Protein AF-A0A6B3HDP3-F1 (afdb_monomer)

Structure (mmCIF, N/CA/C/O backbone):
data_AF-A0A6B3HDP3-F1
#
_entry.id   AF-A0A6B3HDP3-F1
#
loop_
_atom_site.group_PDB
_atom_site.id
_atom_site.type_symbol
_atom_site.label_atom_id
_atom_site.label_alt_id
_atom_site.label_comp_id
_atom_site.label_asym_id
_atom_site.label_entity_id
_atom_site.label_seq_id
_atom_site.pdbx_PDB_ins_code
_atom_site.Cartn_x
_atom_site.Cartn_y
_atom_site.Cartn_z
_atom_site.occupancy
_atom_site.B_iso_or_equiv
_atom_site.auth_seq_id
_atom_site.auth_comp_id
_atom_site.auth_asym_id
_atom_site.auth_atom_id
_atom_site.pdbx_PDB_model_num
ATOM 1 N N . MET A 1 1 ? -17.973 -1.542 -9.789 1.00 86.81 1 MET A N 1
ATOM 2 C CA . MET A 1 1 ? -17.395 -1.705 -8.438 1.00 86.81 1 MET A CA 1
ATOM 3 C C . MET A 1 1 ? -18.454 -1.954 -7.369 1.00 86.81 1 MET A C 1
ATOM 5 O O . MET A 1 1 ? -18.423 -3.033 -6.809 1.00 86.81 1 MET A O 1
ATOM 9 N N . LEU A 1 2 ? -19.443 -1.074 -7.150 1.00 95.88 2 LEU A N 1
ATOM 10 C CA . LEU A 1 2 ? -20.479 -1.261 -6.106 1.00 95.88 2 LEU A CA 1
ATOM 11 C C . LEU A 1 2 ? -21.196 -2.626 -6.131 1.00 95.88 2 LEU A C 1
ATOM 13 O O . LEU A 1 2 ? -21.362 -3.252 -5.091 1.00 95.88 2 LEU A O 1
ATOM 17 N N . ARG A 1 3 ? -21.565 -3.128 -7.320 1.00 96.94 3 ARG A N 1
ATOM 18 C CA . ARG A 1 3 ? -22.188 -4.460 -7.464 1.00 96.94 3 ARG A CA 1
ATOM 19 C C . ARG A 1 3 ? -21.300 -5.614 -6.982 1.00 96.94 3 ARG A C 1
ATOM 21 O O . ARG A 1 3 ? -21.830 -6.628 -6.558 1.00 96.94 3 ARG A O 1
ATOM 28 N N . ARG A 1 4 ? -19.972 -5.474 -7.064 1.00 96.12 4 ARG A N 1
ATOM 29 C CA . ARG A 1 4 ? -19.016 -6.521 -6.670 1.00 96.12 4 ARG A CA 1
ATOM 30 C C . ARG A 1 4 ? -18.979 -6.701 -5.155 1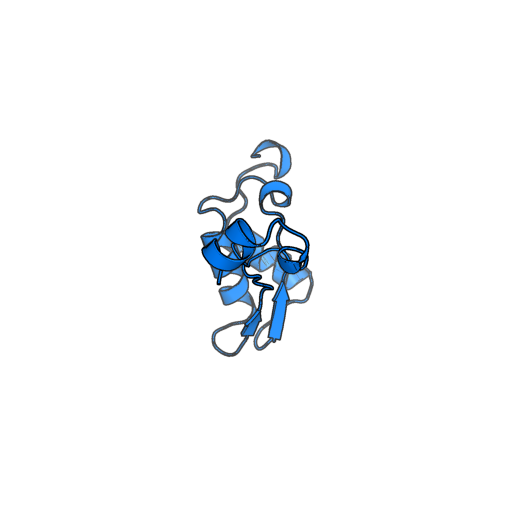.00 96.12 4 ARG A C 1
ATOM 32 O O . ARG A 1 4 ? -18.908 -7.827 -4.690 1.00 96.12 4 ARG A O 1
ATOM 39 N N . SER A 1 5 ? -19.014 -5.596 -4.420 1.00 97.00 5 SER A N 1
ATOM 40 C CA . SER A 1 5 ? -18.917 -5.565 -2.959 1.00 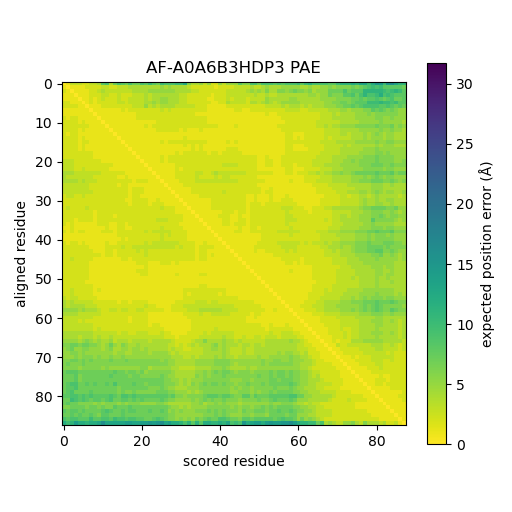97.00 5 SER A CA 1
ATOM 41 C C . SER A 1 5 ? -20.275 -5.506 -2.252 1.00 97.00 5 SER A C 1
ATOM 43 O O . SER A 1 5 ? -20.319 -5.432 -1.030 1.00 97.00 5 SER A O 1
ATOM 45 N N . GLY A 1 6 ? -21.389 -5.511 -2.996 1.00 97.19 6 GLY A N 1
ATOM 46 C CA . GLY A 1 6 ? -22.730 -5.374 -2.414 1.00 97.19 6 GLY A CA 1
ATOM 47 C C . GLY A 1 6 ? -22.982 -4.011 -1.753 1.00 97.19 6 GLY A C 1
ATOM 48 O O . GLY A 1 6 ? -23.841 -3.903 -0.887 1.00 97.19 6 GLY A O 1
ATOM 49 N N . GLY A 1 7 ? -22.229 -2.979 -2.147 1.00 97.81 7 GLY A N 1
ATOM 50 C CA . GLY A 1 7 ? -22.219 -1.662 -1.509 1.00 97.81 7 GLY A CA 1
ATOM 51 C C . GLY A 1 7 ? -20.802 -1.094 -1.370 1.00 97.81 7 GLY A C 1
ATOM 52 O O . GLY A 1 7 ? -19.851 -1.682 -1.896 1.00 97.81 7 GLY A O 1
ATOM 53 N N . PRO A 1 8 ? -20.637 0.072 -0.727 1.00 98.12 8 PRO A N 1
ATOM 54 C CA . PRO A 1 8 ? -19.324 0.618 -0.400 1.00 98.12 8 PRO A CA 1
ATOM 55 C C . PRO A 1 8 ? -18.572 -0.253 0.612 1.00 98.12 8 PRO A C 1
ATOM 57 O O . PRO A 1 8 ? -19.169 -0.781 1.546 1.00 98.12 8 PRO A O 1
ATOM 60 N N . VAL A 1 9 ? -17.259 -0.369 0.436 1.00 98.69 9 VAL A N 1
ATOM 61 C CA . VAL A 1 9 ? -16.348 -1.032 1.374 1.00 98.69 9 VAL A CA 1
ATOM 62 C C . VAL A 1 9 ? -15.632 0.059 2.167 1.00 98.69 9 VAL A C 1
ATOM 64 O O . VAL A 1 9 ? -14.760 0.736 1.630 1.00 98.69 9 VAL A O 1
ATOM 67 N N . THR A 1 10 ? -16.077 0.298 3.398 1.00 98.62 10 THR A N 1
ATOM 68 C CA . THR A 1 10 ? -15.580 1.373 4.271 1.00 98.62 10 THR A CA 1
ATOM 69 C C . THR A 1 10 ? -14.309 0.967 5.014 1.00 98.62 10 THR A C 1
ATOM 71 O O . THR A 1 10 ? -13.995 -0.218 5.090 1.00 98.62 10 THR A O 1
ATOM 74 N N . ARG A 1 11 ? -13.610 1.950 5.598 1.00 98.62 11 ARG A N 1
ATOM 75 C CA . ARG A 1 11 ? -12.435 1.750 6.461 1.00 98.62 11 ARG A CA 1
ATOM 76 C C . ARG A 1 11 ? -12.679 0.681 7.532 1.00 98.62 11 ARG A C 1
ATOM 78 O O . ARG A 1 11 ? -11.992 -0.332 7.524 1.00 98.62 11 ARG A O 1
ATOM 85 N N . ASP A 1 12 ? -13.716 0.863 8.352 1.00 98.56 12 ASP A N 1
ATOM 86 C CA . ASP A 1 12 ? -14.057 -0.054 9.451 1.00 98.56 12 ASP A CA 1
ATOM 87 C C . ASP A 1 12 ? -14.329 -1.474 8.952 1.00 98.56 12 ASP A C 1
ATOM 89 O O . ASP A 1 12 ? -13.823 -2.438 9.509 1.00 98.56 12 ASP A O 1
ATOM 93 N N . ARG A 1 13 ? -15.046 -1.612 7.826 1.00 98.44 13 ARG A N 1
ATOM 94 C CA . ARG A 1 13 ? -15.300 -2.924 7.226 1.00 98.44 13 ARG A CA 1
ATOM 95 C C . ARG A 1 13 ? -14.003 -3.613 6.795 1.00 98.44 13 ARG A C 1
ATOM 97 O O . ARG A 1 13 ? -13.879 -4.819 6.958 1.00 98.44 13 ARG A O 1
ATOM 104 N N . ILE A 1 14 ? -13.064 -2.868 6.208 1.00 98.69 14 ILE A N 1
ATOM 105 C CA . ILE A 1 14 ? -11.762 -3.421 5.809 1.00 98.69 14 ILE A CA 1
ATOM 106 C C . ILE A 1 14 ? -10.977 -3.843 7.052 1.00 98.69 14 ILE A C 1
ATOM 108 O O . ILE A 1 14 ? -10.396 -4.923 7.043 1.00 98.69 14 ILE A O 1
ATOM 112 N N . ALA A 1 15 ? -10.974 -3.027 8.109 1.00 98.75 15 ALA A N 1
ATOM 113 C CA . ALA A 1 15 ? -10.298 -3.349 9.362 1.00 98.75 15 ALA A CA 1
ATOM 114 C C . ALA A 1 15 ? -10.880 -4.619 10.010 1.00 98.75 15 ALA A C 1
ATOM 116 O O . ALA A 1 15 ? -10.122 -5.518 10.370 1.00 98.75 15 ALA A O 1
ATOM 117 N N . ASP A 1 16 ? -12.209 -4.744 10.060 1.00 98.69 16 ASP A N 1
ATOM 118 C CA . ASP A 1 16 ? -12.903 -5.938 10.556 1.00 98.69 16 ASP A CA 1
ATOM 119 C C . ASP A 1 16 ? -12.560 -7.184 9.724 1.00 98.69 16 ASP A C 1
ATOM 121 O O . ASP A 1 16 ? -12.223 -8.233 10.279 1.00 98.69 16 ASP A O 1
ATOM 125 N N . ASP A 1 17 ? -12.603 -7.073 8.390 1.00 98.62 17 ASP A N 1
ATOM 126 C CA . ASP A 1 17 ? -12.274 -8.171 7.475 1.00 98.62 17 ASP A CA 1
ATOM 127 C C . ASP A 1 17 ? -10.799 -8.611 7.643 1.00 98.62 17 ASP A C 1
ATOM 129 O O . ASP A 1 17 ? -10.499 -9.806 7.620 1.00 98.62 17 ASP A O 1
ATOM 133 N N . LEU A 1 18 ? -9.869 -7.670 7.850 1.00 98.69 18 LEU A N 1
ATOM 134 C CA . LEU A 1 18 ? -8.446 -7.947 8.099 1.00 98.69 18 LEU A CA 1
ATOM 135 C C . LEU A 1 18 ? -8.209 -8.606 9.464 1.00 98.69 18 LEU A C 1
ATOM 137 O O . LEU A 1 18 ? -7.463 -9.585 9.546 1.00 98.69 18 LEU A O 1
ATOM 141 N N . ALA A 1 19 ? -8.867 -8.118 10.515 1.00 98.50 19 ALA A N 1
ATOM 142 C CA . ALA A 1 19 ? -8.802 -8.715 11.845 1.00 98.50 19 ALA A CA 1
ATOM 143 C C . ALA A 1 19 ? -9.370 -10.143 11.845 1.00 98.50 19 ALA A C 1
ATOM 145 O O . ALA A 1 19 ? -8.784 -11.055 12.429 1.00 98.50 19 ALA A O 1
ATOM 146 N N . ALA A 1 20 ? -10.463 -10.378 11.111 1.00 98.62 20 ALA A N 1
ATOM 147 C CA . ALA A 1 20 ? -11.042 -11.708 10.929 1.00 98.62 20 ALA A CA 1
ATOM 148 C C . ALA A 1 20 ? -10.115 -12.676 10.168 1.00 98.62 20 ALA A C 1
ATOM 150 O O . ALA A 1 20 ? -10.194 -13.888 10.376 1.00 98.62 20 ALA A O 1
ATOM 151 N N . LEU A 1 21 ? -9.224 -12.163 9.312 1.00 98.25 21 LEU A N 1
ATOM 152 C CA . LEU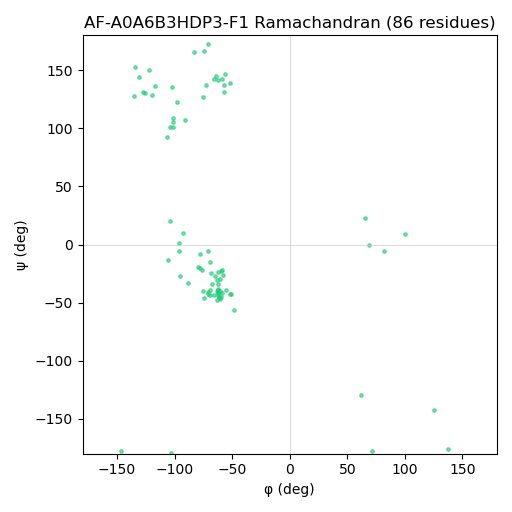 A 1 21 ? -8.173 -12.945 8.647 1.00 98.25 21 LEU A CA 1
ATOM 153 C C . LEU A 1 21 ? -6.968 -13.244 9.556 1.00 98.25 21 LEU A C 1
ATOM 155 O O . LEU A 1 21 ? -6.114 -14.044 9.171 1.00 98.25 21 LEU A O 1
ATOM 159 N N . GLY A 1 22 ? -6.913 -12.650 10.750 1.00 98.44 22 GLY A N 1
ATOM 160 C CA . GLY A 1 22 ? -5.881 -12.891 11.756 1.00 98.44 22 GLY A CA 1
ATOM 161 C C . GLY A 1 22 ? -4.773 -11.843 11.811 1.00 98.44 22 GLY A C 1
ATOM 162 O O . GLY A 1 22 ? -3.794 -12.079 12.511 1.00 98.44 22 GLY A O 1
ATOM 163 N N . LEU A 1 23 ? -4.909 -10.715 11.102 1.00 98.56 23 LEU A N 1
ATOM 164 C CA . LEU A 1 23 ? -4.022 -9.566 11.293 1.00 98.56 23 LEU A CA 1
ATOM 165 C C . LEU A 1 23 ? -4.365 -8.885 12.624 1.00 98.56 23 LEU A C 1
ATOM 167 O O . LEU A 1 23 ? -5.543 -8.705 12.938 1.00 98.56 23 LEU A O 1
ATOM 171 N N . GLY A 1 24 ? -3.362 -8.497 13.400 1.00 98.38 24 GLY A N 1
ATOM 172 C CA . GLY A 1 24 ? -3.572 -7.898 14.711 1.00 98.38 24 GLY A CA 1
ATOM 173 C C . GLY A 1 24 ? -2.530 -6.852 15.098 1.00 98.38 24 GLY A C 1
ATOM 174 O O . GLY A 1 24 ? -1.635 -6.532 14.311 1.00 98.38 24 GLY A O 1
ATOM 175 N N . PRO A 1 25 ? -2.656 -6.307 16.321 1.00 98.62 25 PRO A N 1
ATOM 176 C CA . PRO A 1 25 ? -1.727 -5.317 16.844 1.00 98.62 25 PRO A CA 1
ATOM 177 C C . PRO A 1 25 ? -0.283 -5.821 16.827 1.00 98.62 25 PRO A C 1
ATOM 179 O O . PRO A 1 25 ? -0.037 -7.005 17.047 1.00 98.62 25 PRO A O 1
ATOM 182 N N . ASP A 1 26 ? 0.658 -4.904 16.607 1.00 98.56 26 ASP A N 1
ATOM 183 C CA . ASP A 1 26 ? 2.109 -5.144 16.592 1.00 98.56 26 ASP A CA 1
ATOM 184 C C . ASP A 1 26 ? 2.628 -5.989 15.411 1.00 98.56 26 ASP A C 1
ATOM 186 O O . ASP A 1 26 ? 3.841 -6.187 15.280 1.00 98.56 26 ASP A O 1
ATOM 190 N N . ASP A 1 27 ? 1.753 -6.443 14.508 1.00 98.69 27 ASP A N 1
ATOM 191 C CA . ASP A 1 27 ? 2.165 -7.225 13.346 1.00 98.69 27 ASP A CA 1
ATOM 192 C C . ASP A 1 27 ? 3.091 -6.438 12.410 1.00 98.69 27 ASP A C 1
ATOM 194 O O . ASP A 1 27 ? 2.905 -5.255 12.110 1.00 98.69 27 ASP A O 1
ATOM 198 N N . THR A 1 28 ? 4.083 -7.148 11.873 1.00 98.69 28 THR A N 1
ATOM 199 C CA . THR A 1 28 ? 4.887 -6.695 10.736 1.00 98.69 28 THR A CA 1
ATOM 200 C C . THR A 1 28 ? 4.387 -7.397 9.480 1.00 98.69 28 THR A C 1
ATOM 202 O O . THR A 1 28 ? 4.654 -8.581 9.274 1.00 98.69 28 THR A O 1
ATOM 205 N N . VAL A 1 29 ? 3.660 -6.674 8.628 1.00 98.44 29 VAL A N 1
ATOM 206 C CA . VAL A 1 29 ? 2.967 -7.238 7.465 1.00 98.44 29 VAL A CA 1
ATOM 207 C C . VAL A 1 29 ? 3.465 -6.636 6.158 1.00 98.44 29 VAL A C 1
ATOM 209 O O . VAL A 1 29 ? 3.493 -5.423 5.957 1.00 98.44 29 VAL A O 1
ATOM 212 N N . MET A 1 30 ? 3.818 -7.517 5.224 1.00 98.69 30 MET A N 1
ATOM 213 C CA . MET A 1 30 ? 4.022 -7.161 3.827 1.00 98.69 30 MET A CA 1
ATOM 214 C C . MET A 1 30 ? 2.762 -7.487 3.033 1.00 98.69 30 MET A C 1
ATOM 216 O O . MET A 1 30 ? 2.333 -8.641 3.015 1.00 98.69 30 MET A O 1
ATOM 220 N N . PHE A 1 31 ? 2.179 -6.502 2.355 1.00 98.25 31 PHE A N 1
ATOM 221 C CA . PHE A 1 31 ? 0.911 -6.685 1.652 1.00 98.25 31 PHE A CA 1
ATOM 222 C C . PHE A 1 31 ? 1.016 -6.371 0.157 1.00 98.25 31 PHE A C 1
ATOM 224 O O . PHE A 1 31 ? 1.808 -5.540 -0.286 1.00 98.25 31 PHE A O 1
ATOM 231 N N . HIS A 1 32 ? 0.188 -7.059 -0.629 1.00 9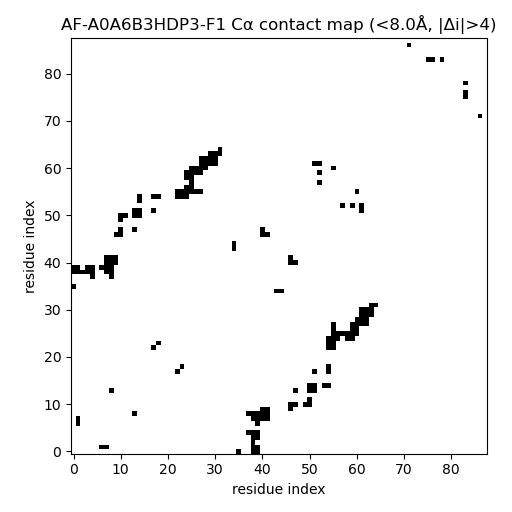7.94 32 HIS A N 1
ATOM 232 C CA . HIS A 1 32 ? 0.035 -6.846 -2.065 1.00 97.94 32 HIS A CA 1
ATOM 233 C C . HIS A 1 32 ? -1.444 -6.649 -2.368 1.00 97.94 32 HIS A C 1
ATOM 235 O O . HIS A 1 32 ? -2.279 -7.456 -1.957 1.00 97.94 32 HIS A O 1
ATOM 241 N N . THR A 1 33 ? -1.772 -5.601 -3.120 1.00 97.19 33 THR A N 1
ATOM 242 C CA . THR A 1 33 ? -3.168 -5.190 -3.284 1.00 97.19 33 THR A CA 1
ATOM 243 C C . THR A 1 33 ? -3.561 -5.106 -4.744 1.00 97.19 33 THR A C 1
ATOM 245 O O . THR A 1 33 ? -2.942 -4.415 -5.548 1.00 97.19 33 THR A O 1
ATOM 248 N N . ARG A 1 34 ? -4.694 -5.730 -5.069 1.00 97.94 34 ARG A N 1
ATOM 249 C CA . ARG A 1 34 ? -5.468 -5.425 -6.273 1.00 97.94 34 ARG A CA 1
ATOM 250 C C . ARG A 1 34 ? -6.724 -4.666 -5.856 1.00 97.94 34 ARG A C 1
ATOM 252 O O . ARG A 1 34 ? -7.744 -5.285 -5.572 1.00 97.94 34 ARG A O 1
ATOM 259 N N . LEU A 1 35 ? -6.672 -3.331 -5.847 1.00 97.00 35 LEU A N 1
ATOM 260 C CA . LEU A 1 35 ? -7.747 -2.481 -5.300 1.00 97.00 35 LEU A CA 1
ATOM 261 C C . LEU A 1 35 ? -9.120 -2.770 -5.936 1.00 97.00 35 LEU A C 1
ATOM 263 O O . LEU A 1 35 ? -10.136 -2.864 -5.254 1.00 97.00 35 LEU A O 1
ATOM 267 N N . SER A 1 36 ? -9.142 -3.022 -7.246 1.00 96.94 36 SER A N 1
ATOM 268 C CA . SER A 1 36 ? -10.359 -3.386 -7.984 1.00 96.94 36 SER A CA 1
ATOM 269 C C . SER A 1 36 ? -11.007 -4.701 -7.532 1.00 96.94 36 SER A C 1
ATOM 271 O O . SER A 1 36 ? -12.204 -4.899 -7.747 1.00 96.94 36 SER A O 1
ATOM 273 N N . ALA A 1 37 ? -10.243 -5.607 -6.915 1.00 97.94 37 ALA A N 1
ATOM 274 C CA . ALA A 1 37 ? -10.758 -6.868 -6.397 1.00 97.94 37 ALA A CA 1
ATOM 275 C C . ALA A 1 37 ? -11.504 -6.699 -5.063 1.00 97.94 37 ALA A C 1
ATOM 277 O O . ALA A 1 37 ? -12.341 -7.546 -4.755 1.00 97.94 37 ALA A O 1
ATOM 278 N N . ILE A 1 38 ? -11.273 -5.608 -4.330 1.00 97.56 38 ILE A N 1
ATOM 279 C CA . ILE A 1 38 ? -11.971 -5.296 -3.074 1.00 97.56 38 ILE A CA 1
ATOM 280 C C . ILE A 1 38 ? -13.399 -4.806 -3.367 1.00 97.56 38 ILE A C 1
ATOM 282 O O . ILE A 1 38 ? -14.354 -5.226 -2.725 1.00 97.56 38 ILE A O 1
ATOM 286 N N . GLY A 1 39 ? -13.578 -3.987 -4.408 1.00 98.12 39 GLY A N 1
ATOM 287 C CA . GLY A 1 39 ? -14.878 -3.439 -4.798 1.00 98.12 39 GLY A CA 1
ATOM 288 C C . GLY A 1 39 ? -14.843 -1.920 -4.884 1.00 98.12 39 GLY A C 1
ATOM 289 O O . GLY A 1 39 ? -13.878 -1.352 -5.391 1.00 98.12 39 GLY A O 1
ATOM 290 N N . TYR A 1 40 ? -15.921 -1.252 -4.467 1.00 98.31 40 TYR A N 1
ATOM 291 C CA . TYR A 1 40 ? -15.925 0.211 -4.375 1.00 98.31 40 TYR A CA 1
ATOM 292 C C . TYR A 1 40 ? -15.469 0.643 -2.983 1.00 98.31 40 TYR A C 1
ATOM 294 O O . TYR A 1 40 ? -16.238 0.509 -2.036 1.00 98.31 40 TYR A O 1
ATOM 302 N N . VAL A 1 41 ? -14.249 1.168 -2.882 1.00 98.56 41 VAL A N 1
ATOM 303 C CA . VAL A 1 41 ? -13.682 1.714 -1.642 1.00 98.56 41 VAL A CA 1
ATOM 304 C C . VAL A 1 41 ? -13.782 3.243 -1.704 1.00 98.56 41 VAL A C 1
ATOM 306 O O . VAL A 1 41 ? -13.082 3.849 -2.523 1.00 98.56 41 VAL A O 1
ATOM 309 N N . PRO A 1 42 ? -14.656 3.896 -0.914 1.00 98.19 42 PRO A N 1
ATOM 310 C CA . PRO A 1 42 ? -14.610 5.349 -0.751 1.00 98.19 42 PRO A CA 1
ATOM 311 C C . PRO A 1 42 ? -13.219 5.745 -0.245 1.00 98.19 42 PRO A C 1
ATOM 313 O O . PRO A 1 42 ? -12.739 5.099 0.671 1.00 98.19 42 PRO A O 1
ATOM 316 N N . GLY A 1 43 ? -12.562 6.737 -0.853 1.00 97.12 43 GLY A N 1
ATOM 317 C CA . GLY A 1 43 ? -11.175 7.110 -0.509 1.00 97.12 43 GLY A CA 1
ATOM 318 C C . GLY A 1 43 ? -10.084 6.242 -1.160 1.00 97.12 43 GLY A C 1
ATOM 319 O O . GLY A 1 43 ? -8.904 6.572 -1.098 1.00 97.12 43 GLY A O 1
ATOM 320 N N . GLY A 1 44 ? -10.454 5.170 -1.870 1.00 97.94 44 GLY A N 1
ATOM 321 C CA . GLY A 1 44 ? -9.519 4.384 -2.675 1.00 97.94 44 GLY A CA 1
ATOM 322 C C . GLY A 1 44 ? -8.405 3.737 -1.849 1.00 97.94 44 GLY A C 1
ATOM 323 O O . GLY A 1 44 ? -8.673 3.027 -0.885 1.00 97.94 44 GLY A O 1
ATOM 324 N N . SER A 1 45 ? -7.151 3.928 -2.266 1.00 97.75 45 SER A N 1
ATOM 325 C CA . SER A 1 45 ? -5.986 3.322 -1.610 1.00 97.75 45 SER A CA 1
ATOM 326 C C . SER A 1 45 ? -5.725 3.864 -0.208 1.00 97.75 45 SER A C 1
ATOM 328 O O . SER A 1 45 ? -5.289 3.100 0.643 1.00 97.75 45 SER A O 1
ATOM 330 N N . GLU A 1 46 ? -6.006 5.145 0.040 1.00 98.50 46 GLU A N 1
ATOM 331 C CA . GLU A 1 46 ? -5.789 5.785 1.344 1.00 98.50 46 GLU A CA 1
ATOM 332 C C . GLU A 1 46 ? -6.600 5.078 2.433 1.00 98.50 46 GLU A C 1
ATOM 334 O O . GLU A 1 46 ? -6.052 4.643 3.435 1.00 98.50 46 GLU A O 1
ATOM 339 N N . THR A 1 47 ? -7.870 4.783 2.154 1.00 98.62 47 THR A N 1
ATOM 340 C CA . THR A 1 47 ? -8.740 4.032 3.068 1.00 98.62 47 THR A CA 1
ATOM 341 C C . THR A 1 47 ? -8.273 2.601 3.339 1.00 98.62 47 THR A C 1
ATOM 343 O O . THR A 1 47 ? -8.503 2.085 4.429 1.00 98.62 47 THR A O 1
ATOM 346 N N . VAL A 1 48 ? -7.604 1.949 2.383 1.00 98.50 48 VAL A N 1
ATOM 347 C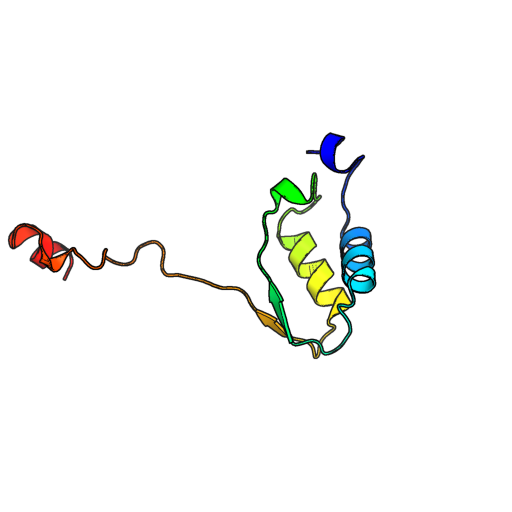 CA . VAL A 1 48 ? -7.007 0.621 2.616 1.00 98.50 48 VAL A CA 1
ATOM 348 C C . VAL A 1 48 ? -5.795 0.732 3.542 1.00 98.50 48 VAL A C 1
ATOM 350 O O . VAL A 1 48 ? -5.640 -0.093 4.438 1.00 98.50 48 VAL A O 1
ATOM 353 N N . ILE A 1 49 ? -4.949 1.744 3.332 1.00 98.50 49 ILE A N 1
ATOM 354 C CA . ILE A 1 49 ? -3.772 2.003 4.171 1.00 98.50 49 ILE A CA 1
ATOM 355 C C . ILE A 1 49 ? -4.213 2.337 5.597 1.00 98.50 49 ILE A C 1
ATOM 357 O O . ILE A 1 49 ? -3.718 1.731 6.542 1.00 98.50 49 ILE A O 1
ATOM 361 N N . ASP A 1 50 ? -5.189 3.227 5.746 1.00 98.62 50 ASP A N 1
ATOM 362 C CA . ASP A 1 50 ? -5.729 3.635 7.040 1.00 98.62 50 ASP A CA 1
ATOM 363 C C . ASP A 1 50 ? -6.337 2.466 7.822 1.00 98.62 50 ASP A C 1
ATOM 365 O O . ASP A 1 50 ? -6.148 2.382 9.032 1.00 98.62 50 ASP A O 1
ATOM 369 N N . ALA A 1 51 ? -7.042 1.556 7.143 1.00 98.69 51 ALA A N 1
ATOM 370 C CA . ALA A 1 51 ? -7.603 0.360 7.768 1.00 98.69 51 ALA A CA 1
ATOM 371 C C . ALA A 1 51 ? -6.515 -0.638 8.199 1.00 98.69 51 ALA A C 1
ATOM 373 O O . ALA A 1 51 ? -6.616 -1.232 9.266 1.00 98.69 51 ALA A O 1
ATOM 374 N N . LEU A 1 52 ? -5.453 -0.813 7.402 1.00 98.75 52 LEU A N 1
ATOM 375 C CA . LEU A 1 52 ? -4.296 -1.626 7.796 1.00 98.75 52 LEU A CA 1
ATOM 376 C C . LEU A 1 52 ? -3.598 -1.037 9.030 1.00 98.75 52 LEU A C 1
ATOM 378 O O . LEU A 1 52 ? -3.266 -1.785 9.946 1.00 98.75 52 LEU A O 1
ATOM 382 N N . LEU A 1 53 ? -3.410 0.288 9.065 1.00 98.62 53 LEU A N 1
ATOM 383 C CA . LEU A 1 53 ? -2.827 1.003 10.205 1.00 98.62 53 LEU A CA 1
ATOM 384 C C . LEU A 1 53 ? -3.676 0.867 11.475 1.00 98.62 53 LEU A C 1
ATOM 386 O O . LEU A 1 53 ? -3.109 0.710 12.554 1.00 98.62 53 LEU A O 1
ATOM 390 N N . ASP A 1 54 ? -5.008 0.879 11.361 1.00 98.56 54 ASP A N 1
ATOM 391 C CA . ASP A 1 54 ? -5.895 0.662 12.512 1.00 98.56 54 ASP A CA 1
ATOM 392 C C . ASP A 1 54 ? -5.713 -0.721 13.134 1.00 98.56 54 ASP A C 1
ATOM 394 O O . ASP A 1 54 ? -5.716 -0.849 14.357 1.00 98.56 54 ASP A O 1
ATOM 398 N N . VAL A 1 55 ? -5.554 -1.752 12.300 1.00 98.69 55 VAL A N 1
ATOM 399 C CA . VAL A 1 55 ? -5.449 -3.141 12.765 1.00 98.69 55 VAL A CA 1
ATOM 400 C C . VAL A 1 55 ? -4.089 -3.413 13.402 1.00 98.69 55 VAL A C 1
ATOM 402 O O . VAL A 1 55 ? -4.036 -3.994 14.485 1.00 98.69 55 VAL A O 1
ATOM 405 N N . VAL A 1 56 ? -2.992 -2.986 12.762 1.00 98.69 56 VAL A N 1
ATOM 406 C CA . VAL A 1 56 ? -1.634 -3.242 13.284 1.00 98.69 56 VAL A CA 1
ATOM 407 C C . VAL A 1 56 ? -1.229 -2.282 14.404 1.00 98.69 56 VAL A C 1
ATOM 409 O O . VAL A 1 56 ? -0.329 -2.580 15.189 1.00 98.69 56 VAL A O 1
ATOM 412 N N . GLY A 1 57 ? -1.902 -1.135 14.510 1.00 98.44 57 GLY A N 1
ATOM 413 C CA . GLY A 1 57 ? -1.646 -0.138 15.539 1.00 98.44 57 GLY A CA 1
ATOM 414 C C . GLY A 1 57 ? -0.324 0.627 15.358 1.00 98.44 57 GLY A C 1
ATOM 415 O O . GLY A 1 57 ? 0.410 0.432 14.389 1.00 98.44 57 GLY A O 1
ATOM 416 N N . PRO A 1 58 ? 0.004 1.529 16.302 1.00 98.06 58 PRO A N 1
ATOM 417 C CA . PRO A 1 58 ? 1.130 2.467 16.184 1.00 98.06 58 PRO A CA 1
ATOM 418 C C . PRO A 1 58 ? 2.518 1.811 16.251 1.00 98.06 58 PRO A C 1
ATOM 420 O O . PRO A 1 58 ? 3.521 2.448 15.941 1.00 98.06 58 PRO A O 1
ATOM 423 N N . THR A 1 59 ? 2.575 0.568 16.711 1.00 98.31 59 THR A N 1
ATOM 424 C CA . THR A 1 59 ? 3.782 -0.235 16.937 1.00 98.31 59 THR A CA 1
ATOM 425 C C . THR A 1 59 ? 3.970 -1.321 15.879 1.00 98.31 59 THR A C 1
ATOM 427 O O . THR A 1 59 ? 5.066 -1.869 15.766 1.00 98.31 59 THR A O 1
ATOM 430 N N . GLY A 1 60 ? 2.937 -1.603 15.078 1.00 98.38 60 GLY A N 1
ATOM 431 C CA . GLY A 1 60 ? 3.025 -2.482 13.919 1.00 98.38 60 GLY A CA 1
ATOM 432 C C . GLY A 1 60 ? 3.811 -1.862 12.762 1.00 98.38 60 GLY A C 1
ATOM 433 O O . GLY A 1 60 ? 4.201 -0.693 12.777 1.00 98.38 60 GLY A O 1
ATOM 434 N N . THR A 1 61 ? 4.070 -2.658 11.727 1.00 98.56 61 THR A N 1
ATOM 435 C CA . THR A 1 61 ? 4.837 -2.233 10.548 1.00 98.56 61 THR A CA 1
ATOM 436 C C . THR A 1 61 ? 4.156 -2.692 9.267 1.00 98.56 61 THR A C 1
ATOM 438 O O . THR A 1 61 ? 3.884 -3.877 9.086 1.00 98.56 61 THR A O 1
ATOM 441 N N . LEU A 1 62 ? 3.937 -1.760 8.337 1.00 98.62 62 LEU A N 1
ATOM 442 C CA . LEU A 1 62 ? 3.439 -2.054 6.994 1.00 98.62 62 LEU A CA 1
ATOM 443 C C . LEU A 1 62 ? 4.584 -2.016 5.978 1.00 98.62 62 LEU A C 1
ATOM 445 O O . LEU A 1 62 ? 5.394 -1.089 5.972 1.00 98.62 62 LEU A O 1
ATOM 449 N N . MET A 1 63 ? 4.624 -2.995 5.080 1.00 98.62 63 MET A N 1
ATOM 450 C CA . MET A 1 63 ? 5.609 -3.085 4.003 1.00 98.62 63 MET A CA 1
ATOM 451 C C . MET A 1 63 ? 4.934 -3.351 2.659 1.00 98.62 63 MET A C 1
ATOM 453 O O . MET A 1 63 ? 3.970 -4.111 2.557 1.00 98.62 63 MET A O 1
ATOM 457 N N . VAL A 1 64 ? 5.491 -2.765 1.603 1.00 98.31 64 VAL A N 1
ATOM 458 C CA . VAL A 1 64 ? 5.100 -3.008 0.210 1.00 98.31 64 VAL A CA 1
ATOM 459 C C . VAL A 1 64 ? 6.347 -3.191 -0.645 1.00 98.31 64 VAL A C 1
ATOM 461 O O . VAL A 1 64 ? 7.404 -2.638 -0.341 1.00 98.31 64 VAL A O 1
ATOM 464 N N . THR A 1 65 ? 6.239 -3.944 -1.740 1.00 98.06 65 THR A N 1
ATOM 465 C CA . THR A 1 65 ? 7.270 -3.903 -2.781 1.00 98.06 65 THR A CA 1
ATOM 466 C C . THR A 1 65 ? 7.141 -2.619 -3.590 1.00 98.06 65 THR A C 1
ATOM 468 O O . THR A 1 65 ? 6.093 -2.378 -4.191 1.00 98.06 65 THR A O 1
ATOM 471 N N . CYS A 1 66 ? 8.234 -1.873 -3.709 1.00 96.81 66 CYS A N 1
ATOM 472 C CA . CYS A 1 66 ? 8.388 -0.838 -4.723 1.00 96.81 66 CYS A CA 1
ATOM 473 C C . CYS A 1 66 ? 9.546 -1.216 -5.646 1.00 96.81 66 CYS A C 1
ATOM 475 O O . CYS A 1 66 ? 10.597 -1.660 -5.187 1.00 96.81 66 CYS A O 1
ATOM 477 N N . GLY A 1 67 ? 9.341 -1.046 -6.948 1.00 95.31 67 GLY A N 1
ATOM 478 C CA . GLY A 1 67 ? 10.412 -1.082 -7.937 1.00 95.31 67 GLY A CA 1
ATOM 479 C C . GLY A 1 67 ? 10.781 0.328 -8.385 1.00 95.31 67 GLY A C 1
ATOM 480 O O . GLY A 1 67 ? 10.175 1.312 -7.959 1.00 95.31 67 GLY A O 1
ATOM 481 N N . TRP A 1 68 ? 11.736 0.415 -9.304 1.00 97.25 68 TRP A N 1
ATOM 482 C CA . TRP A 1 68 ? 12.002 1.638 -10.050 1.00 97.25 68 TRP A CA 1
ATOM 483 C C . TRP A 1 68 ? 11.430 1.479 -11.459 1.00 97.25 68 TRP A C 1
ATOM 485 O O . TRP A 1 68 ? 12.005 0.782 -12.289 1.00 97.25 68 TRP A O 1
ATOM 495 N N . ASN A 1 69 ? 10.257 2.076 -11.695 1.00 96.69 69 ASN A N 1
ATOM 496 C CA . ASN A 1 69 ? 9.505 1.902 -12.943 1.00 96.69 69 ASN A CA 1
ATOM 497 C C . ASN A 1 69 ? 10.266 2.409 -14.176 1.00 96.69 69 ASN A C 1
ATOM 499 O O . ASN A 1 69 ? 10.160 1.823 -15.247 1.00 96.69 69 ASN A O 1
ATOM 503 N N . ASP A 1 70 ? 11.049 3.470 -13.997 1.00 95.69 70 ASP A N 1
ATOM 504 C CA . ASP A 1 70 ? 11.772 4.141 -15.078 1.00 95.69 70 ASP A CA 1
ATOM 505 C C . ASP A 1 70 ? 13.268 3.798 -15.068 1.00 95.69 70 ASP A C 1
ATOM 507 O O . ASP A 1 70 ? 14.091 4.537 -15.608 1.00 95.69 70 ASP A O 1
ATOM 511 N N . ALA A 1 71 ? 13.637 2.686 -14.423 1.00 95.88 71 ALA A N 1
ATOM 512 C CA . ALA A 1 71 ? 14.989 2.166 -14.512 1.00 95.88 71 ALA A CA 1
ATOM 513 C C . ALA A 1 71 ? 15.333 1.863 -15.980 1.00 95.88 71 ALA A C 1
ATOM 515 O O . ALA A 1 71 ? 14.477 1.358 -16.719 1.00 95.88 71 ALA A O 1
ATOM 516 N N . PRO A 1 72 ? 16.581 2.109 -16.416 1.00 95.75 72 PRO A N 1
ATOM 517 C CA . PRO A 1 72 ? 17.014 1.645 -17.723 1.00 95.75 72 PRO A CA 1
ATOM 518 C C . PRO A 1 72 ? 16.833 0.121 -17.792 1.00 9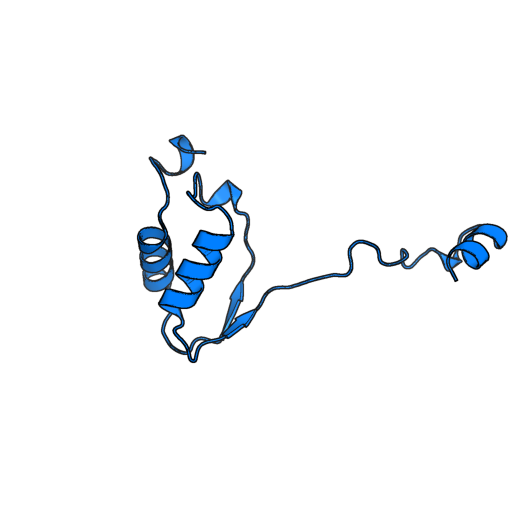5.75 72 PRO A C 1
ATOM 520 O O . PRO A 1 72 ? 17.136 -0.581 -16.818 1.00 95.75 72 PRO A O 1
ATOM 523 N N . PRO A 1 73 ? 16.330 -0.412 -18.916 1.00 95.75 73 PRO A N 1
ATOM 524 C CA . PRO A 1 73 ? 16.131 -1.845 -19.040 1.00 95.75 73 PRO A CA 1
ATOM 525 C C . PRO A 1 73 ? 17.488 -2.545 -18.984 1.00 95.75 73 PRO A C 1
ATOM 527 O O . PRO A 1 73 ? 18.488 -2.017 -19.466 1.00 95.75 73 PRO A O 1
ATOM 530 N N . TYR A 1 74 ? 17.551 -3.737 -18.392 1.00 95.81 74 TYR A N 1
ATOM 531 C CA . TYR A 1 74 ? 18.831 -4.422 -18.166 1.00 95.81 74 TYR A CA 1
ATOM 532 C C . TYR A 1 74 ? 19.621 -4.717 -19.448 1.00 95.81 74 TYR A C 1
ATOM 534 O O . TYR A 1 74 ? 20.8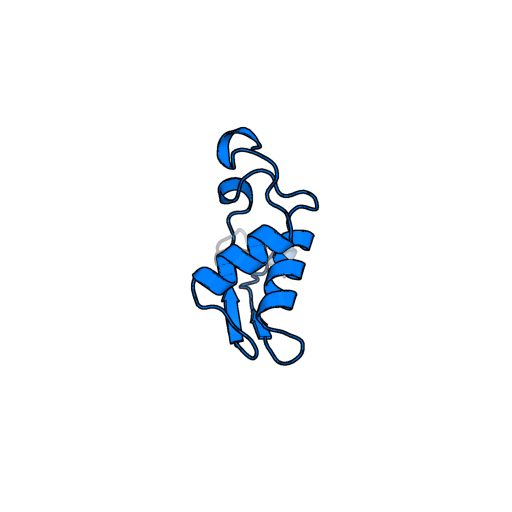41 -4.866 -19.401 1.00 95.81 74 TYR A O 1
ATOM 542 N N . ASP A 1 75 ? 18.945 -4.773 -20.589 1.00 96.44 75 ASP A N 1
ATOM 543 C CA . ASP A 1 75 ? 19.520 -5.022 -21.904 1.00 96.44 75 ASP A CA 1
ATOM 544 C C . ASP A 1 75 ? 19.886 -3.740 -22.674 1.00 96.44 75 ASP A C 1
ATOM 546 O O . ASP A 1 75 ? 20.272 -3.834 -23.840 1.00 96.44 75 ASP A O 1
ATOM 550 N N . PHE A 1 76 ? 19.855 -2.551 -22.051 1.00 96.62 76 PHE A N 1
ATOM 551 C CA . PHE A 1 76 ? 20.215 -1.295 -22.729 1.00 96.62 76 PHE A CA 1
ATOM 552 C C . PHE A 1 76 ? 21.649 -1.298 -23.288 1.00 96.62 76 PHE A C 1
ATOM 554 O O . PHE A 1 76 ? 21.958 -0.593 -24.244 1.00 96.62 76 PHE A O 1
ATOM 561 N N . THR A 1 77 ? 22.528 -2.148 -22.752 1.00 96.75 77 THR A N 1
ATOM 562 C CA . THR A 1 77 ? 23.902 -2.366 -23.238 1.00 96.75 77 THR A CA 1
ATOM 563 C C . THR A 1 77 ? 23.982 -3.105 -24.579 1.00 96.75 77 THR A C 1
ATOM 565 O O . THR A 1 77 ? 25.069 -3.228 -25.145 1.00 96.75 77 THR A O 1
ATOM 568 N N . THR A 1 78 ? 22.854 -3.578 -25.114 1.00 97.75 78 THR A N 1
ATOM 569 C CA . THR A 1 78 ? 22.757 -4.232 -26.431 1.00 97.75 78 THR A CA 1
ATOM 570 C C . THR A 1 78 ? 22.338 -3.275 -27.554 1.00 97.75 78 THR A C 1
ATOM 572 O O . THR A 1 78 ? 22.340 -3.653 -28.725 1.00 97.75 78 THR A O 1
ATOM 575 N N . TRP A 1 79 ? 21.994 -2.027 -27.224 1.00 97.81 79 TRP A N 1
ATOM 576 C CA . TRP A 1 79 ? 21.550 -1.012 -28.185 1.00 97.81 79 TRP A CA 1
ATOM 577 C C . TRP A 1 79 ? 22.712 -0.460 -29.029 1.00 97.81 79 TRP A C 1
ATOM 579 O O . TRP A 1 79 ? 23.875 -0.648 -28.670 1.00 97.81 79 TRP A O 1
ATOM 589 N N . PRO A 1 80 ? 22.450 0.270 -30.130 1.00 98.31 80 PRO A N 1
ATOM 590 C CA . PRO A 1 80 ? 23.486 1.048 -30.810 1.00 98.31 80 PRO A CA 1
ATOM 591 C C . PRO A 1 80 ? 24.244 1.961 -29.833 1.00 98.31 80 PRO A C 1
ATOM 593 O O . PRO A 1 80 ? 23.623 2.593 -28.980 1.00 98.31 80 PRO A O 1
ATOM 596 N N . GLY A 1 81 ? 25.572 2.067 -29.972 1.00 97.50 81 GLY A N 1
ATOM 597 C CA . GLY A 1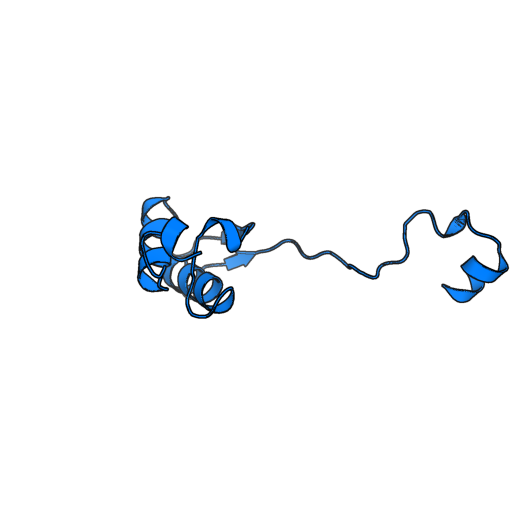 81 ? 26.432 2.783 -29.012 1.00 97.50 81 GLY A CA 1
ATOM 598 C C . GLY A 1 81 ? 25.967 4.209 -28.700 1.00 97.50 81 GLY A C 1
ATOM 599 O O . GLY A 1 81 ? 25.848 4.570 -27.536 1.00 97.50 81 GLY A O 1
ATOM 600 N N . VAL A 1 82 ? 25.551 4.958 -29.728 1.00 97.94 82 VAL A N 1
ATOM 601 C CA . VAL A 1 82 ? 25.008 6.323 -29.585 1.00 97.94 82 VAL A CA 1
ATOM 602 C C . VAL A 1 82 ? 23.779 6.418 -28.671 1.00 97.94 82 VAL A C 1
ATOM 604 O O . VAL A 1 82 ? 23.531 7.474 -28.101 1.00 97.94 82 VAL A O 1
ATOM 607 N N . TRP A 1 83 ? 22.995 5.346 -28.524 1.00 97.69 83 TRP A N 1
ATOM 608 C CA . TRP A 1 83 ? 21.833 5.309 -27.627 1.00 97.69 83 TRP A CA 1
ATOM 609 C C . TRP A 1 83 ? 22.214 4.868 -26.221 1.00 97.69 83 TRP A C 1
ATOM 611 O O . TRP A 1 83 ? 21.637 5.359 -25.259 1.00 97.69 83 TRP A O 1
ATOM 621 N N . GLN A 1 84 ? 23.208 3.987 -26.090 1.00 97.25 84 GLN A N 1
ATOM 622 C CA . GLN A 1 84 ? 23.770 3.663 -24.781 1.00 97.25 84 GLN A CA 1
ATOM 623 C C . GLN A 1 84 ? 24.374 4.912 -24.137 1.00 97.25 84 GLN A C 1
ATOM 625 O O . GLN A 1 84 ? 24.127 5.183 -22.968 1.00 97.25 84 GLN A O 1
ATOM 630 N N . ASP A 1 85 ? 25.126 5.687 -24.919 1.00 96.31 85 ASP A N 1
ATOM 631 C CA . ASP A 1 85 ? 25.781 6.914 -24.464 1.00 96.31 85 ASP A CA 1
ATOM 632 C C . ASP A 1 85 ? 24.781 8.027 -24.137 1.00 96.31 85 ASP A C 1
ATOM 634 O O . ASP A 1 85 ? 25.081 8.884 -23.321 1.00 96.31 85 ASP A O 1
ATOM 638 N N . ALA A 1 86 ? 23.585 8.003 -24.731 1.00 96.38 86 ALA A N 1
ATOM 639 C CA . ALA A 1 86 ? 22.515 8.940 -24.393 1.00 96.38 86 ALA A CA 1
ATOM 640 C C . ALA A 1 86 ? 21.808 8.611 -23.062 1.00 96.38 86 ALA A C 1
ATOM 642 O O . ALA A 1 86 ? 21.157 9.484 -22.493 1.00 96.38 86 ALA A O 1
ATOM 643 N N . VAL A 1 87 ? 21.885 7.357 -22.601 1.00 93.31 87 VAL A N 1
ATOM 644 C CA . VAL A 1 87 ? 21.265 6.880 -21.350 1.00 93.31 87 VAL A CA 1
ATOM 645 C C . VAL A 1 87 ? 22.244 6.915 -20.169 1.00 93.31 87 VAL A C 1
ATOM 647 O O . VAL A 1 87 ? 21.797 7.010 -19.027 1.00 93.31 87 VAL A O 1
ATOM 650 N N . ARG A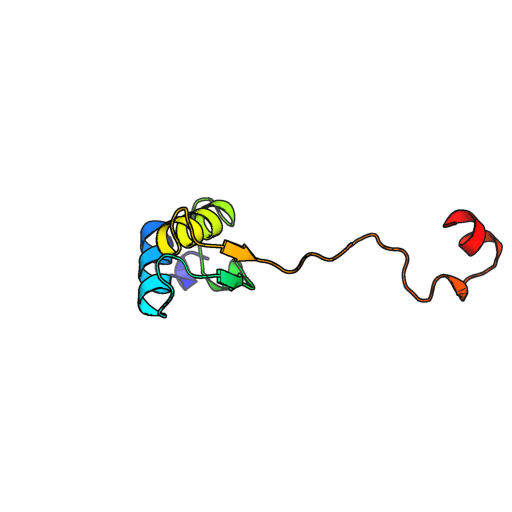 1 88 ? 23.553 6.802 -20.434 1.00 88.00 88 ARG A N 1
ATOM 651 C CA . ARG A 1 88 ? 24.626 6.924 -19.431 1.00 88.00 88 ARG A CA 1
ATOM 652 C C . ARG A 1 88 ? 24.792 8.362 -18.948 1.00 88.00 88 ARG A C 1
ATOM 654 O O . ARG A 1 88 ? 25.087 8.504 -17.742 1.00 88.00 88 ARG A O 1
#

Radius of gyration: 19.64 Å; Cα contacts (8 Å, |Δi|>4): 92; chains: 1; bounding box: 49×22×48 Å

Sequence (88 aa):
MLRRSGGPVTRDRIADDLAALGLGPDDTVMFHTRLSAIGYVPGGSETVIDALLDVVGPTGTLMVTCGWNDAPPYDFTTWPGVWQDAVR

Secondary structure (DSSP, 8-state):
-HHHHTSB--HHHHHHHHHHTT--TT-EEE----HHHH-B-TTTHHHHHHHHHHHHTTT-EEE-----TTPPPTTGGGS-HHHHHHH-

pLDDT: mean 97.55, std 1.87, range [86.81, 98.75]

Mean predicted aligned error: 3.16 Å

Foldseek 3Di:
DCVLQVHECALVNLLVVVVVVPQAALAADEDDDDQVNNPHYVVGVVSNVSSSCVGHDPNYHYHYDDDDPPPDPPCQVVDDPVSNVVVD

Nearest PDB structures (foldseek):
  7lap-assembly1_A  TM=1.004E+00  e=5.884E-12  Streptomyces griseus
  6mb6-assembly1_A  TM=8.316E-01  e=2.193E-05  Pseudomonas aeruginosa
  3e4f-assembly1_B  TM=8.534E-01  e=8.127E-05  Bacillus anthracis
  6mn0-assembly1_B  TM=8.328E-01  e=4.221E-05  uncultured bacterium
  6mmz-assembly3_E  TM=8.279E-01  e=9.264E-05  uncultured bacterium

Solvent-accessible surface area (backbone atoms only — not comparable to full-atom values): 5334 Å² total; per-residue (Å²): 83,42,82,77,46,78,36,76,48,46,44,68,57,50,26,52,55,43,43,74,75,66,52,40,68,56,38,77,46,75,60,85,84,63,67,77,77,69,23,28,42,71,73,48,68,59,32,53,52,52,16,52,46,66,40,16,38,97,74,25,43,84,43,68,92,80,83,69,89,84,55,79,59,92,65,48,87,74,50,63,66,78,57,38,65,73,74,107